Protein AF-X0YU98-F1 (afdb_monomer_lite)

Radius of gyration: 18.01 Å; chains: 1; bounding box: 48×46×36 Å

Sequence (152 aa):
IYEYGDGLYGEADSGTTSTVTDAARTELDDELNGLLLGFTSGSNDGQWRVIEDFDAGTDTITLDVDHDALPATPAADDTYQILNKPIISTTDLNGHAQGTVSSNTMSFQMSAANGCTASPRTIIVLFKCTYSAGGVTDIKSVAWKVKVTGNP

Secondary structure (DSSP, 8-state):
------PEEEEESEEETTEEE-TT--PPTTTTTT-EEEESSSTTTT-EEEEEEEETTTTEEEE--SS---SSPPPTTEEEEEE------HHHHHHH-----BTTB-----PPPTT--S---EEEEEEEEEEEETTEEEEEEEEEEEE-PPP-

Organism: NCBI:txid412755

pLDDT: mean 70.68, std 24.69, range [32.41, 98.56]

Structure (mmCIF, N/CA/C/O backbone):
data_AF-X0YU98-F1
#
_entry.id   AF-X0YU98-F1
#
loop_
_atom_site.group_PDB
_atom_site.id
_atom_site.type_symbol
_atom_site.label_atom_id
_atom_site.label_alt_id
_atom_site.label_comp_id
_atom_site.label_asym_id
_atom_site.label_entity_id
_atom_site.label_seq_id
_atom_site.pdbx_PDB_ins_code
_atom_site.Cartn_x
_atom_site.Cartn_y
_atom_site.Cartn_z
_atom_site.occupancy
_atom_site.B_iso_or_equiv
_atom_site.auth_seq_id
_atom_site.auth_comp_id
_atom_site.auth_asym_id
_atom_site.auth_atom_id
_atom_site.pdbx_PDB_model_num
ATOM 1 N N . ILE A 1 1 ? 18.836 -15.357 8.970 1.00 36.84 1 ILE A N 1
ATOM 2 C CA . ILE A 1 1 ? 17.829 -15.614 7.918 1.00 36.84 1 ILE A CA 1
ATOM 3 C C . ILE A 1 1 ? 16.545 -15.033 8.471 1.00 36.84 1 ILE A C 1
ATOM 5 O O . ILE A 1 1 ? 16.009 -15.608 9.405 1.00 36.84 1 ILE A O 1
ATOM 9 N N . TYR A 1 2 ? 16.161 -13.833 8.039 1.00 32.41 2 TYR A N 1
ATOM 10 C CA . TYR A 1 2 ? 14.833 -13.327 8.365 1.00 32.41 2 TYR A CA 1
ATOM 11 C C . TYR A 1 2 ? 13.879 -14.090 7.455 1.00 32.41 2 TYR A C 1
ATOM 13 O O . TYR A 1 2 ? 13.899 -13.898 6.239 1.00 32.41 2 TYR A O 1
ATOM 21 N N . GLU A 1 3 ? 13.154 -15.048 8.025 1.00 39.16 3 GLU A N 1
ATOM 22 C CA . GLU A 1 3 ? 11.980 -15.597 7.361 1.00 39.16 3 GLU A CA 1
ATOM 23 C C . GLU A 1 3 ? 11.048 -14.407 7.121 1.00 39.16 3 GLU A C 1
ATOM 25 O O . GLU A 1 3 ? 10.716 -13.674 8.053 1.00 39.16 3 GLU A O 1
ATOM 30 N N . TYR A 1 4 ? 10.741 -14.129 5.854 1.00 47.66 4 TYR A N 1
ATOM 31 C CA . TYR A 1 4 ? 9.718 -13.162 5.470 1.00 47.66 4 TYR A CA 1
ATOM 32 C C . TYR A 1 4 ? 8.391 -13.754 5.954 1.00 47.66 4 TYR A C 1
ATOM 34 O O . TYR A 1 4 ? 7.758 -14.520 5.233 1.00 47.66 4 TYR A O 1
ATOM 42 N N . GLY A 1 5 ? 8.067 -13.511 7.224 1.00 46.41 5 GLY A N 1
ATOM 43 C CA . GLY A 1 5 ? 6.828 -13.954 7.841 1.00 46.41 5 GLY A CA 1
ATOM 44 C C . GLY A 1 5 ? 5.661 -13.335 7.090 1.00 46.41 5 GLY A C 1
ATOM 45 O O . GLY A 1 5 ? 5.595 -12.116 6.956 1.00 46.41 5 GLY A O 1
ATOM 46 N N . ASP A 1 6 ? 4.836 -14.207 6.527 1.00 61.53 6 ASP A N 1
ATOM 47 C CA . ASP A 1 6 ? 3.391 -14.107 6.366 1.00 61.53 6 ASP A CA 1
ATOM 48 C C . ASP A 1 6 ? 2.885 -12.652 6.367 1.00 61.53 6 ASP A C 1
ATOM 50 O O . ASP A 1 6 ? 2.466 -12.127 7.397 1.00 61.53 6 ASP A O 1
ATOM 54 N N . GLY A 1 7 ? 2.980 -11.958 5.228 1.00 72.25 7 GLY A N 1
ATOM 55 C CA . GLY A 1 7 ? 2.450 -10.594 5.135 1.00 72.25 7 GLY A CA 1
ATOM 56 C C . GLY A 1 7 ? 0.957 -10.546 5.463 1.00 72.25 7 GLY A C 1
ATOM 57 O O . GLY A 1 7 ? 0.233 -11.502 5.183 1.00 72.25 7 GLY A O 1
ATOM 58 N N . LEU A 1 8 ? 0.498 -9.433 6.036 1.00 91.25 8 LEU A N 1
ATOM 59 C CA . LEU A 1 8 ? -0.923 -9.208 6.301 1.00 91.25 8 LEU A CA 1
ATOM 60 C C . LEU A 1 8 ? -1.624 -8.952 4.966 1.00 91.25 8 LEU A C 1
ATOM 62 O O . LEU A 1 8 ? -1.170 -8.112 4.198 1.00 91.25 8 LEU A O 1
ATOM 66 N N . TYR A 1 9 ? -2.709 -9.659 4.673 1.00 94.75 9 TYR A N 1
ATOM 67 C CA . TYR A 1 9 ? -3.479 -9.447 3.444 1.00 94.75 9 TYR A CA 1
ATOM 68 C C . TYR A 1 9 ? -4.735 -8.623 3.729 1.00 94.75 9 TYR A C 1
ATOM 70 O O . TYR A 1 9 ? -5.253 -8.648 4.851 1.00 94.75 9 TYR A O 1
ATOM 78 N N . GLY A 1 10 ? -5.202 -7.889 2.723 1.00 96.75 10 GLY A N 1
ATOM 79 C CA . GLY A 1 10 ? -6.422 -7.086 2.776 1.00 96.75 10 GLY A CA 1
ATOM 80 C C . GLY A 1 10 ? -7.070 -6.925 1.405 1.00 96.75 10 GLY A C 1
ATOM 81 O O . GLY A 1 10 ? -6.465 -7.252 0.377 1.00 96.75 10 GLY A O 1
ATOM 82 N N . GLU A 1 11 ? -8.303 -6.432 1.420 1.00 98.12 11 GLU A N 1
ATOM 83 C CA . GLU A 1 11 ? -9.102 -6.108 0.238 1.00 98.12 11 GLU A CA 1
ATOM 84 C C . GLU A 1 11 ? -9.550 -4.654 0.377 1.00 98.12 11 GLU A C 1
ATOM 86 O O . GLU A 1 11 ? -10.147 -4.272 1.376 1.00 98.12 11 GLU A O 1
ATOM 91 N N . ALA A 1 12 ? -9.209 -3.815 -0.597 1.00 98.19 12 ALA A N 1
ATOM 92 C CA . ALA A 1 12 ? -9.618 -2.422 -0.571 1.00 98.19 12 ALA A CA 1
ATOM 93 C C . ALA A 1 12 ? -11.128 -2.318 -0.818 1.00 98.19 12 ALA A C 1
ATOM 95 O O . ALA A 1 12 ? -11.645 -2.901 -1.768 1.00 98.19 12 ALA A O 1
ATOM 96 N N . ASP A 1 13 ? -11.816 -1.504 -0.024 1.00 98.56 13 ASP A N 1
ATOM 97 C CA . ASP A 1 13 ? -13.204 -1.110 -0.273 1.00 98.56 13 ASP A CA 1
ATOM 98 C C . ASP A 1 13 ? -13.271 0.101 -1.210 1.00 98.56 13 ASP A C 1
ATOM 100 O O . ASP A 1 13 ? -14.204 0.263 -2.001 1.00 98.56 13 ASP A O 1
ATOM 104 N N . SER A 1 14 ? -12.284 0.994 -1.098 1.00 98.25 14 SER A N 1
ATOM 105 C CA . SER A 1 14 ? -12.127 2.179 -1.942 1.00 98.25 14 SER A CA 1
ATOM 106 C C . SER A 1 14 ? -10.762 2.836 -1.717 1.00 98.25 14 SER A C 1
ATOM 108 O O . SER A 1 14 ? -9.911 2.332 -0.982 1.00 98.25 14 SER A O 1
ATOM 110 N N . GLY A 1 15 ? -10.537 3.988 -2.342 1.00 97.38 15 GLY A N 1
ATOM 111 C CA . GLY A 1 15 ? -9.380 4.810 -2.037 1.00 97.38 15 GLY A CA 1
ATOM 112 C C . GLY A 1 15 ? -9.226 5.995 -2.971 1.00 97.38 15 GLY A C 1
ATOM 113 O O . GLY A 1 15 ? -10.082 6.318 -3.798 1.00 97.38 15 GLY A O 1
ATOM 114 N N . THR A 1 16 ? -8.073 6.632 -2.851 1.00 98.25 16 THR A N 1
ATOM 115 C CA . THR A 1 16 ? -7.591 7.657 -3.775 1.00 98.25 16 THR A CA 1
ATOM 116 C C . THR A 1 16 ? -6.217 7.245 -4.289 1.00 98.25 16 THR A C 1
ATOM 118 O O . THR A 1 16 ? -5.687 6.200 -3.929 1.00 98.25 16 THR A O 1
ATOM 121 N N . THR A 1 17 ? -5.576 8.067 -5.115 1.00 97.75 17 THR A N 1
ATOM 122 C CA . THR A 1 17 ? -4.191 7.789 -5.521 1.00 97.75 17 THR A CA 1
ATOM 123 C C . THR A 1 17 ? -3.186 7.875 -4.360 1.00 97.75 17 THR A C 1
ATOM 125 O O . THR A 1 17 ? -2.019 7.545 -4.551 1.00 97.75 17 THR A O 1
ATOM 128 N N . SER A 1 18 ? -3.605 8.329 -3.176 1.00 97.94 18 SER A N 1
ATOM 129 C CA . SER A 1 18 ? -2.777 8.454 -1.970 1.00 97.94 18 SER A CA 1
ATOM 130 C C . SER A 1 18 ? -3.348 7.718 -0.756 1.00 97.94 18 SER A C 1
ATOM 132 O O . SER A 1 18 ? -2.761 7.796 0.317 1.00 97.94 18 SER A O 1
ATOM 134 N N . THR A 1 19 ? -4.483 7.027 -0.888 1.00 98.25 19 THR A N 1
ATOM 135 C CA . THR A 1 19 ? -5.135 6.346 0.239 1.00 98.25 19 THR A CA 1
ATOM 136 C C . THR A 1 19 ? -5.749 5.017 -0.174 1.00 98.25 19 THR A C 1
ATOM 138 O O . THR A 1 19 ? -6.180 4.858 -1.317 1.00 98.25 19 THR A O 1
ATOM 141 N N . VAL A 1 20 ? -5.840 4.095 0.779 1.00 98.56 20 VAL A N 1
ATOM 142 C CA . VAL A 1 20 ? -6.609 2.848 0.686 1.00 98.56 20 VAL A CA 1
ATOM 143 C C . VAL A 1 20 ? -7.545 2.803 1.886 1.00 98.56 20 VAL A C 1
ATOM 145 O O . VAL A 1 20 ? -7.091 3.014 3.003 1.00 98.56 20 VAL A O 1
ATOM 148 N N . THR A 1 21 ? -8.827 2.542 1.669 1.00 98.50 21 THR A N 1
ATOM 149 C CA . THR A 1 21 ? -9.790 2.303 2.751 1.00 98.50 21 THR A CA 1
ATOM 150 C C . THR A 1 21 ? -10.168 0.825 2.735 1.00 98.50 21 THR A C 1
ATOM 152 O O . THR A 1 21 ? -10.553 0.324 1.679 1.00 98.50 21 THR A O 1
ATOM 155 N N . ASP A 1 22 ? -10.038 0.143 3.872 1.00 98.19 22 ASP A N 1
ATOM 156 C CA . ASP A 1 22 ? -10.381 -1.279 4.069 1.00 98.19 22 ASP A CA 1
ATOM 157 C C . ASP A 1 22 ? -11.059 -1.423 5.439 1.00 98.19 22 ASP A C 1
ATOM 159 O O . ASP A 1 22 ? -10.386 -1.514 6.463 1.00 98.19 22 ASP A O 1
ATOM 163 N N . ALA A 1 23 ? -12.393 -1.448 5.457 1.00 97.56 23 ALA A N 1
ATOM 164 C CA . ALA A 1 23 ? -13.211 -1.514 6.669 1.00 97.56 23 ALA A CA 1
ATOM 165 C C . ALA A 1 23 ? -13.149 -2.874 7.390 1.00 97.56 23 ALA A C 1
ATOM 167 O O . ALA A 1 23 ? -13.761 -3.045 8.448 1.00 97.56 23 ALA A O 1
ATOM 168 N N . ALA A 1 24 ? -12.465 -3.873 6.820 1.00 96.88 24 ALA A N 1
ATOM 169 C CA . ALA A 1 24 ? -12.202 -5.140 7.491 1.00 96.88 24 ALA A CA 1
ATOM 170 C C . ALA A 1 24 ? -10.928 -5.093 8.352 1.00 96.88 24 ALA A C 1
ATOM 172 O O . ALA A 1 24 ? -10.714 -6.003 9.162 1.00 96.88 24 ALA A O 1
ATOM 173 N N . ARG A 1 25 ? -10.091 -4.057 8.201 1.00 94.69 25 ARG A N 1
ATOM 174 C CA . ARG A 1 25 ? -8.938 -3.802 9.076 1.00 94.69 25 ARG A CA 1
ATOM 175 C C . ARG A 1 25 ? -9.410 -3.422 10.477 1.00 94.69 25 ARG A C 1
ATOM 177 O O . ARG A 1 25 ? -10.444 -2.794 10.661 1.00 94.69 25 ARG A O 1
ATOM 184 N N . THR A 1 26 ? -8.659 -3.851 11.487 1.00 95.50 26 THR A N 1
ATOM 185 C CA . THR A 1 26 ? -9.002 -3.638 12.909 1.00 95.50 26 THR A CA 1
ATOM 186 C C . THR A 1 26 ? -7.782 -3.312 13.768 1.00 95.50 26 THR A C 1
ATOM 188 O O . THR A 1 26 ? -7.830 -3.428 14.994 1.00 95.50 26 THR A O 1
ATOM 191 N N . GLU A 1 27 ? -6.657 -3.014 13.126 1.00 95.44 27 GLU A N 1
ATOM 192 C CA . GLU A 1 27 ? -5.421 -2.579 13.758 1.00 95.44 27 GLU A CA 1
ATOM 193 C C . GLU A 1 27 ? -5.634 -1.261 14.530 1.00 95.44 27 GLU A C 1
ATOM 195 O O . GLU A 1 27 ? -6.631 -0.559 14.354 1.00 95.44 27 GLU A O 1
ATOM 200 N N . LEU A 1 28 ? -4.726 -0.941 15.450 1.00 96.56 28 LEU A N 1
ATOM 201 C CA . LEU A 1 28 ? -4.770 0.333 16.164 1.00 96.56 28 LEU A CA 1
ATOM 202 C C . LEU A 1 28 ? -4.251 1.475 15.282 1.00 96.56 28 LEU A C 1
ATOM 204 O O . LEU A 1 28 ? -3.473 1.262 14.353 1.00 96.56 28 LEU A O 1
ATOM 208 N N . ASP A 1 29 ? -4.648 2.695 15.640 1.00 95.38 29 ASP A N 1
ATOM 209 C CA . ASP A 1 29 ? -4.108 3.936 15.076 1.00 95.38 29 ASP A CA 1
ATOM 210 C C . ASP A 1 29 ? -2.568 3.909 15.086 1.00 95.38 29 ASP A C 1
ATOM 212 O O . ASP A 1 29 ? -1.962 3.455 16.066 1.00 95.38 29 ASP A O 1
ATOM 216 N N . ASP A 1 30 ? -1.946 4.351 13.992 1.00 93.00 30 ASP A N 1
ATOM 217 C CA . ASP A 1 30 ? -0.494 4.340 13.750 1.00 93.00 30 ASP A CA 1
ATOM 218 C C . ASP A 1 30 ? 0.202 2.954 13.688 1.00 93.00 30 ASP A C 1
ATOM 220 O O . ASP A 1 30 ? 1.419 2.878 13.469 1.00 93.00 30 ASP A O 1
ATOM 224 N N . GLU A 1 31 ? -0.502 1.828 13.870 1.00 93.06 31 GLU A N 1
ATOM 225 C CA . GLU A 1 31 ? 0.136 0.501 13.990 1.00 93.06 31 GLU A CA 1
ATOM 226 C C . GLU A 1 31 ? 0.824 0.044 12.690 1.00 93.06 31 GLU A C 1
ATOM 228 O O . GLU A 1 31 ? 1.822 -0.684 12.719 1.00 93.06 31 GLU A O 1
ATOM 233 N N . LEU A 1 32 ? 0.330 0.507 11.541 1.00 94.56 32 LEU A N 1
ATOM 234 C CA . LEU A 1 32 ? 0.850 0.153 10.219 1.00 94.56 32 LEU A CA 1
ATOM 235 C C . LEU A 1 32 ? 1.926 1.126 9.706 1.00 94.56 32 LEU A C 1
ATOM 237 O O . LEU A 1 32 ? 2.458 0.937 8.605 1.00 94.56 32 LEU A O 1
ATOM 241 N N . ASN A 1 33 ? 2.284 2.147 10.486 1.00 93.62 33 ASN A N 1
ATOM 242 C CA . ASN A 1 33 ? 3.150 3.224 10.020 1.00 93.62 33 ASN A CA 1
ATOM 243 C C . ASN A 1 33 ? 4.558 2.716 9.696 1.00 93.62 33 ASN A C 1
ATOM 245 O O . ASN A 1 33 ? 5.227 2.024 10.468 1.00 93.62 33 ASN A O 1
ATOM 249 N N . GLY A 1 34 ? 5.044 3.093 8.516 1.00 88.69 34 GLY A N 1
ATOM 250 C CA . GLY A 1 34 ? 6.354 2.714 8.006 1.00 88.69 34 GLY A CA 1
ATOM 251 C C . GLY A 1 34 ? 6.431 1.316 7.388 1.00 88.69 34 GLY A C 1
ATOM 252 O O . GLY A 1 34 ? 7.509 0.966 6.892 1.00 88.69 34 GLY A O 1
ATOM 253 N N . LEU A 1 35 ? 5.342 0.537 7.374 1.00 90.38 35 LEU A N 1
ATOM 254 C CA . LEU A 1 35 ? 5.254 -0.734 6.648 1.00 90.38 35 LEU A CA 1
ATOM 255 C C . LEU A 1 35 ? 5.094 -0.501 5.134 1.00 90.38 35 LEU A C 1
ATOM 257 O O . LEU A 1 35 ? 4.942 0.629 4.671 1.00 90.38 35 LEU A O 1
ATOM 261 N N . LEU A 1 36 ? 5.193 -1.568 4.338 1.00 91.31 36 LEU A N 1
ATOM 262 C CA . LEU A 1 36 ? 5.019 -1.521 2.883 1.00 91.31 36 LEU A CA 1
ATOM 263 C C . LEU A 1 36 ? 3.695 -2.156 2.481 1.00 91.31 36 LEU A C 1
ATOM 265 O O . LEU A 1 36 ? 3.514 -3.342 2.728 1.00 91.31 36 LEU A O 1
ATOM 269 N N . LEU A 1 37 ? 2.843 -1.412 1.783 1.00 94.69 37 LEU A N 1
ATOM 270 C CA . LEU A 1 37 ? 1.644 -1.931 1.132 1.00 94.69 37 LEU A CA 1
ATOM 271 C C . LEU A 1 37 ? 1.929 -2.182 -0.350 1.00 94.69 37 LEU A C 1
ATOM 273 O O . LEU A 1 37 ? 2.435 -1.299 -1.047 1.00 94.69 37 LEU A O 1
ATOM 277 N N . GLY A 1 38 ? 1.605 -3.379 -0.830 1.00 93.00 38 GLY A N 1
ATOM 278 C CA . GLY A 1 38 ? 1.719 -3.772 -2.228 1.00 93.00 38 GLY A CA 1
ATOM 279 C C . GLY A 1 38 ? 0.422 -4.349 -2.758 1.00 93.00 38 GLY A C 1
ATOM 280 O O . GLY A 1 38 ? -0.081 -5.327 -2.212 1.00 93.00 38 GLY A O 1
ATOM 281 N N . PHE A 1 39 ? -0.094 -3.779 -3.842 1.00 96.12 39 PHE A N 1
ATOM 282 C CA . PHE A 1 39 ? -1.259 -4.330 -4.531 1.00 96.12 39 PHE A CA 1
ATOM 283 C C . PHE A 1 39 ? -0.892 -5.625 -5.260 1.00 96.12 39 PHE A C 1
ATOM 285 O O . PHE A 1 39 ? 0.141 -5.698 -5.933 1.00 96.12 39 PHE A O 1
ATOM 292 N N . THR A 1 40 ? -1.755 -6.630 -5.126 1.00 95.12 40 THR A N 1
ATOM 293 C CA . THR A 1 40 ? -1.627 -7.964 -5.738 1.00 95.12 40 THR A CA 1
ATOM 294 C C . THR A 1 40 ? -2.687 -8.235 -6.807 1.00 95.12 40 THR A C 1
ATOM 296 O O . THR A 1 40 ? -2.712 -9.314 -7.402 1.00 95.12 40 THR A O 1
ATOM 299 N N . SER A 1 41 ? -3.583 -7.275 -7.044 1.00 96.62 41 SER A N 1
ATOM 300 C CA . SER A 1 41 ? -4.542 -7.275 -8.146 1.00 96.62 41 SER A CA 1
ATOM 301 C C . SER A 1 41 ? -4.920 -5.841 -8.541 1.00 96.62 41 SER A C 1
ATOM 303 O O . SER A 1 41 ? -4.359 -4.865 -8.038 1.00 96.62 41 SE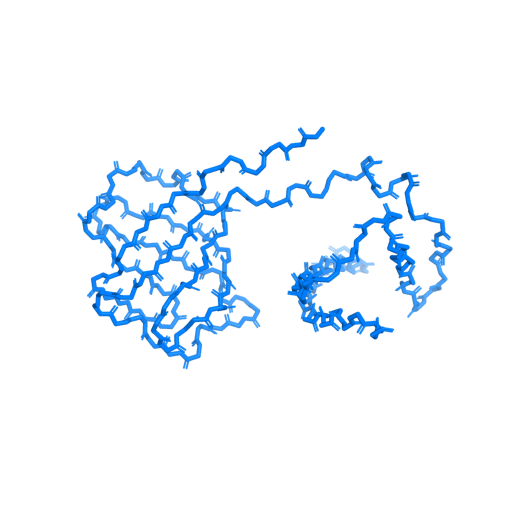R A O 1
ATOM 305 N N . GLY A 1 42 ? -5.862 -5.715 -9.479 1.00 96.75 42 GLY A N 1
ATOM 306 C CA . GLY A 1 42 ? -6.423 -4.426 -9.869 1.00 96.75 42 GLY A CA 1
ATOM 307 C C . GLY A 1 42 ? -5.545 -3.615 -10.818 1.00 96.75 42 GLY A C 1
ATOM 308 O O . GLY A 1 42 ? -4.566 -4.096 -11.390 1.00 96.75 42 GLY A O 1
ATOM 309 N N . SER A 1 43 ? -5.905 -2.341 -10.992 1.00 97.06 43 SER A N 1
ATOM 310 C CA . SER A 1 43 ? -5.153 -1.415 -11.862 1.00 97.06 43 SER A CA 1
ATOM 311 C C . SER A 1 43 ? -3.804 -1.000 -11.267 1.00 97.06 43 SER A C 1
ATOM 313 O O . SER A 1 43 ? -2.925 -0.532 -11.992 1.00 97.06 43 SER A O 1
ATOM 315 N N . ASN A 1 44 ? -3.639 -1.186 -9.958 1.00 95.62 44 ASN A N 1
ATOM 316 C CA . ASN A 1 44 ? -2.411 -0.902 -9.228 1.00 95.62 44 ASN A CA 1
ATOM 317 C C . ASN A 1 44 ? -1.547 -2.154 -8.996 1.00 95.62 44 ASN A C 1
ATOM 319 O O . ASN A 1 44 ? -0.577 -2.061 -8.250 1.00 95.62 44 ASN A O 1
ATOM 323 N N . ASP A 1 45 ? -1.840 -3.299 -9.624 1.00 92.81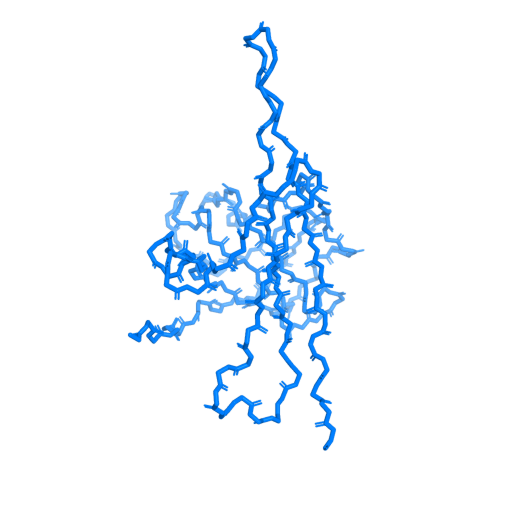 45 ASP A N 1
ATOM 324 C CA . ASP A 1 45 ? -1.087 -4.543 -9.414 1.00 92.81 45 ASP A CA 1
ATOM 325 C C . ASP A 1 45 ? 0.439 -4.347 -9.543 1.00 92.81 45 ASP A C 1
ATOM 327 O O . ASP A 1 45 ? 0.959 -3.728 -10.483 1.00 92.81 45 ASP A O 1
ATOM 331 N N . GLY A 1 46 ? 1.174 -4.845 -8.548 1.00 86.62 46 GLY A N 1
ATOM 332 C CA . GLY A 1 46 ? 2.625 -4.724 -8.445 1.00 86.62 46 GLY A CA 1
ATOM 333 C C . GLY A 1 46 ? 3.140 -3.331 -8.064 1.00 86.62 46 GLY A C 1
ATOM 334 O O . GLY A 1 46 ? 4.362 -3.119 -8.080 1.00 86.62 46 GLY A O 1
ATOM 335 N N . GLN A 1 47 ? 2.262 -2.380 -7.731 1.00 89.00 47 GLN A N 1
ATOM 336 C CA . GLN A 1 47 ? 2.643 -1.097 -7.139 1.00 89.00 47 GLN A CA 1
ATOM 337 C C . GLN A 1 47 ? 2.811 -1.235 -5.629 1.00 89.00 47 GLN A C 1
ATOM 339 O O . GLN A 1 47 ? 1.963 -1.804 -4.948 1.00 89.00 47 GLN A O 1
ATOM 344 N N . TRP A 1 48 ? 3.909 -0.676 -5.121 1.00 91.00 48 TRP A N 1
ATOM 345 C CA . TRP A 1 48 ? 4.263 -0.689 -3.704 1.00 91.00 48 TRP A CA 1
ATOM 346 C C . TRP A 1 48 ? 4.412 0.733 -3.185 1.00 91.00 48 TRP A C 1
ATOM 348 O O . TRP A 1 48 ? 5.019 1.565 -3.868 1.00 91.00 48 TRP A O 1
ATOM 358 N N . ARG A 1 49 ? 3.897 1.003 -1.987 1.00 92.19 49 ARG A N 1
ATOM 359 C CA . ARG A 1 49 ? 4.036 2.281 -1.280 1.00 92.19 49 ARG A CA 1
ATOM 360 C C . ARG A 1 49 ? 4.320 2.041 0.199 1.00 92.19 49 ARG A C 1
ATOM 362 O O . ARG A 1 49 ? 3.983 0.991 0.741 1.00 92.19 49 ARG A O 1
ATOM 369 N N . VAL A 1 50 ? 4.994 2.997 0.832 1.00 92.56 50 VAL A N 1
ATOM 370 C CA . VAL A 1 50 ? 5.141 3.009 2.292 1.00 92.56 50 VAL A CA 1
ATOM 371 C C . VAL A 1 50 ? 3.840 3.538 2.883 1.00 92.56 50 VAL A C 1
ATOM 373 O O . VAL A 1 50 ? 3.238 4.437 2.306 1.00 92.56 50 VAL A O 1
ATOM 376 N N . ILE A 1 51 ? 3.408 2.971 4.002 1.00 95.12 51 ILE A N 1
ATOM 377 C CA . ILE A 1 51 ? 2.282 3.488 4.777 1.00 95.12 51 ILE A CA 1
ATOM 378 C C . ILE A 1 51 ? 2.799 4.638 5.647 1.00 95.12 51 ILE A C 1
ATOM 380 O O . ILE A 1 51 ? 3.732 4.443 6.430 1.00 95.12 51 ILE A O 1
ATOM 384 N N . GLU A 1 52 ? 2.237 5.831 5.477 1.00 95.75 52 GLU A N 1
ATOM 385 C CA . GLU A 1 52 ? 2.524 6.990 6.333 1.00 95.75 52 GLU A CA 1
ATOM 386 C C . GLU A 1 52 ? 1.697 6.967 7.606 1.00 95.75 52 GLU A C 1
ATOM 388 O O . GLU A 1 52 ? 2.230 7.297 8.663 1.00 95.75 52 GLU A O 1
ATOM 393 N N . ASP A 1 53 ? 0.432 6.573 7.475 1.00 97.38 53 ASP A N 1
ATOM 394 C CA . ASP A 1 53 ? -0.554 6.629 8.544 1.00 97.38 53 ASP A CA 1
ATOM 395 C C . ASP A 1 53 ? -1.626 5.544 8.366 1.00 97.38 53 ASP A C 1
ATOM 397 O O . ASP A 1 53 ? -1.944 5.162 7.231 1.00 97.38 53 ASP A O 1
ATOM 401 N N . PHE A 1 54 ? -2.205 5.085 9.471 1.00 98.12 54 PHE A N 1
ATOM 402 C CA . PHE A 1 54 ? -3.445 4.318 9.489 1.00 98.12 54 PHE A CA 1
ATOM 403 C C . PHE A 1 54 ? -4.381 4.889 10.551 1.00 98.12 54 PHE A C 1
ATOM 405 O O . PHE A 1 54 ? -4.107 4.746 11.739 1.00 98.12 54 PHE A O 1
ATOM 412 N N . ASP A 1 55 ? -5.498 5.462 10.098 1.00 98.06 55 ASP A N 1
ATOM 413 C CA . ASP A 1 55 ? -6.561 5.992 10.953 1.00 98.06 55 ASP A CA 1
ATOM 414 C C . ASP A 1 55 ? -7.606 4.904 11.223 1.00 98.06 55 ASP A C 1
ATOM 416 O O . ASP A 1 55 ? -8.445 4.600 10.369 1.00 98.06 55 ASP A O 1
ATOM 420 N N . ALA A 1 56 ? -7.587 4.348 12.436 1.00 96.38 56 ALA A N 1
ATOM 421 C CA . ALA A 1 56 ? -8.512 3.292 12.865 1.00 96.38 56 ALA A CA 1
ATOM 422 C C . ALA A 1 56 ? -9.970 3.770 13.042 1.00 96.38 56 ALA A C 1
ATOM 424 O O . ALA A 1 56 ? -10.875 2.964 13.247 1.00 96.38 56 ALA A O 1
ATOM 425 N N . GLY A 1 57 ? -10.229 5.082 13.026 1.00 96.75 57 GLY A N 1
ATOM 426 C CA . GLY A 1 57 ? -11.583 5.636 13.063 1.00 96.75 57 GLY A CA 1
ATOM 427 C C . GLY A 1 57 ? -12.265 5.654 11.694 1.00 96.75 57 GLY A C 1
ATOM 428 O O . GLY A 1 57 ? -13.497 5.700 11.627 1.00 96.75 57 GLY A O 1
ATOM 429 N N . THR A 1 58 ? -11.477 5.645 10.618 1.00 97.06 58 THR A N 1
ATOM 430 C CA . THR A 1 58 ? -11.957 5.688 9.228 1.00 97.06 58 THR A CA 1
ATOM 431 C C . THR A 1 58 ? -11.457 4.526 8.375 1.00 97.06 58 THR A C 1
ATOM 433 O O . THR A 1 58 ? -11.707 4.513 7.168 1.00 97.06 58 THR A O 1
ATOM 436 N N . ASP A 1 59 ? -10.736 3.584 8.982 1.00 97.81 59 ASP A N 1
ATOM 437 C CA . ASP A 1 59 ? -10.103 2.429 8.346 1.00 97.81 59 ASP A CA 1
ATOM 438 C C . ASP A 1 59 ? -9.273 2.815 7.112 1.00 97.81 59 ASP A C 1
ATOM 440 O O . ASP A 1 59 ? -9.256 2.132 6.083 1.00 97.81 59 ASP A O 1
ATOM 444 N N . THR A 1 60 ? -8.617 3.977 7.193 1.00 98.38 60 THR A N 1
ATOM 445 C CA . THR A 1 60 ? -7.926 4.595 6.063 1.00 98.38 60 THR A CA 1
ATOM 446 C C . THR A 1 60 ? -6.420 4.521 6.243 1.00 98.38 60 THR A C 1
ATOM 448 O O . THR A 1 60 ? -5.844 5.097 7.160 1.00 98.38 60 THR A O 1
ATOM 451 N N . ILE A 1 61 ? -5.778 3.844 5.298 1.00 98.56 61 ILE A N 1
ATOM 452 C CA . ILE A 1 61 ? -4.333 3.776 5.128 1.00 98.56 61 ILE A CA 1
ATOM 453 C C . ILE A 1 61 ? -3.909 4.939 4.226 1.00 98.56 61 ILE A C 1
ATOM 455 O O . ILE A 1 61 ? -4.300 5.002 3.055 1.00 98.56 61 ILE A O 1
ATOM 459 N N . THR A 1 62 ? -3.071 5.835 4.739 1.00 98.25 62 THR A N 1
ATOM 460 C CA . THR A 1 62 ? -2.431 6.901 3.958 1.00 98.25 62 THR A CA 1
ATOM 461 C C . THR A 1 62 ? -1.081 6.423 3.440 1.00 98.25 62 THR A C 1
ATOM 463 O O . THR A 1 62 ? -0.280 5.840 4.172 1.00 98.25 62 THR A O 1
ATOM 466 N N . LEU A 1 63 ? -0.826 6.649 2.153 1.00 96.44 63 LEU A N 1
ATOM 467 C CA . LEU A 1 63 ? 0.385 6.207 1.470 1.00 96.44 63 LEU A CA 1
ATOM 468 C C . LEU A 1 63 ? 1.374 7.363 1.301 1.00 96.44 63 LEU A C 1
ATOM 470 O O . LEU A 1 63 ? 0.977 8.463 0.928 1.00 96.44 63 LEU A O 1
ATOM 474 N N . ASP A 1 64 ? 2.664 7.066 1.457 1.00 91.81 64 ASP A N 1
ATOM 475 C CA . ASP A 1 64 ? 3.764 7.970 1.104 1.00 91.81 64 ASP A CA 1
ATOM 476 C C . ASP A 1 64 ? 3.722 8.247 -0.400 1.00 91.81 64 ASP A C 1
ATOM 478 O O . ASP A 1 64 ? 3.990 7.366 -1.232 1.00 91.81 64 ASP A O 1
ATOM 482 N N . VAL A 1 65 ? 3.365 9.486 -0.734 1.00 84.44 65 VAL A N 1
ATOM 483 C CA . VAL A 1 65 ? 3.284 9.998 -2.105 1.00 84.44 65 VAL A CA 1
ATOM 484 C C . VAL A 1 65 ? 4.356 11.036 -2.415 1.00 84.44 65 VAL A C 1
ATOM 486 O O . VAL A 1 65 ? 4.334 11.606 -3.507 1.00 84.44 65 VAL A O 1
ATOM 489 N N . ASP A 1 66 ? 5.336 11.243 -1.528 1.00 77.31 66 ASP A N 1
ATOM 490 C CA . ASP A 1 66 ? 6.429 12.200 -1.759 1.00 77.31 66 ASP A CA 1
ATOM 491 C C . ASP A 1 66 ? 7.223 11.858 -3.032 1.00 77.31 66 ASP A C 1
ATOM 493 O O . ASP A 1 66 ? 7.842 12.726 -3.654 1.00 77.31 66 ASP A O 1
ATOM 497 N N . HIS A 1 67 ? 7.200 10.584 -3.437 1.00 60.78 67 HIS A N 1
ATOM 498 C CA . HIS A 1 67 ? 7.963 10.074 -4.574 1.00 60.78 67 HIS A CA 1
ATOM 499 C C . HIS A 1 67 ? 7.116 9.715 -5.791 1.00 60.78 67 HIS A C 1
ATOM 501 O O . HIS A 1 67 ? 7.602 9.874 -6.911 1.00 60.78 67 HIS A O 1
ATOM 507 N N . ASP A 1 68 ? 5.897 9.210 -5.589 1.00 81.31 68 ASP A N 1
ATOM 508 C CA . ASP A 1 68 ? 4.951 8.889 -6.660 1.00 81.31 68 ASP A CA 1
ATOM 509 C C . ASP A 1 68 ? 3.581 8.530 -6.066 1.00 81.31 68 ASP A C 1
ATOM 511 O O . ASP A 1 68 ? 3.490 7.662 -5.195 1.00 81.31 68 ASP A O 1
ATOM 515 N N . ALA A 1 69 ? 2.499 9.124 -6.567 1.00 90.88 69 ALA A N 1
ATOM 516 C CA . ALA A 1 69 ? 1.146 8.678 -6.229 1.00 90.88 69 ALA A CA 1
ATOM 517 C C . ALA A 1 69 ? 0.837 7.333 -6.915 1.00 90.88 69 ALA A C 1
ATOM 519 O O . ALA A 1 69 ? 1.563 6.903 -7.814 1.00 90.88 69 ALA A O 1
ATOM 520 N N . LEU A 1 70 ? -0.215 6.624 -6.506 1.00 93.25 70 LEU A N 1
ATOM 521 C CA . LEU A 1 70 ? -0.666 5.446 -7.249 1.00 93.25 70 LEU A CA 1
ATOM 522 C C . LEU A 1 70 ? -1.118 5.847 -8.669 1.00 93.25 70 LEU A C 1
ATOM 524 O O . LEU A 1 70 ? -1.769 6.883 -8.830 1.00 93.25 70 LEU A O 1
ATOM 528 N N . PRO A 1 71 ? -0.830 5.033 -9.702 1.00 94.19 71 PRO A N 1
ATOM 529 C CA . PRO A 1 71 ? -1.251 5.316 -11.077 1.00 94.19 71 PRO A CA 1
ATOM 530 C C . PRO A 1 71 ? -2.772 5.356 -11.279 1.00 94.19 71 PRO A C 1
ATOM 532 O O . PRO A 1 71 ? -3.251 6.007 -12.208 1.00 94.19 71 PRO A O 1
ATOM 535 N N . ALA A 1 72 ? -3.524 4.645 -10.438 1.00 96.69 72 ALA A N 1
ATOM 536 C CA . ALA A 1 72 ? -4.979 4.611 -10.434 1.00 96.69 72 ALA A CA 1
ATOM 537 C C . ALA A 1 72 ? -5.513 4.641 -8.994 1.00 96.69 72 ALA A C 1
ATOM 539 O O . ALA A 1 72 ? -4.804 4.320 -8.040 1.00 96.69 72 ALA A O 1
ATOM 540 N N . THR A 1 73 ? -6.779 5.012 -8.825 1.00 98.00 73 THR A N 1
ATOM 541 C CA . THR A 1 73 ? -7.469 4.869 -7.537 1.00 98.00 73 THR A CA 1
ATOM 542 C C . THR A 1 73 ? -7.734 3.386 -7.255 1.00 98.00 73 THR A C 1
ATOM 544 O O . THR A 1 73 ? -8.216 2.711 -8.170 1.00 98.00 73 THR A O 1
ATOM 547 N N . PRO A 1 74 ? -7.467 2.879 -6.037 1.00 98.06 74 PRO A N 1
ATOM 548 C CA . PRO A 1 74 ? -7.897 1.546 -5.620 1.00 98.06 74 PRO A CA 1
ATOM 549 C C . PRO A 1 74 ? -9.405 1.374 -5.822 1.00 98.06 74 PRO A C 1
ATOM 551 O O . PRO A 1 74 ? -10.188 2.257 -5.458 1.00 98.06 74 PRO A O 1
ATOM 554 N N . ALA A 1 75 ? -9.802 0.270 -6.446 1.00 97.88 75 ALA A N 1
ATOM 555 C CA . ALA A 1 75 ? -11.198 -0.113 -6.588 1.00 97.88 75 ALA A CA 1
ATOM 556 C C . ALA A 1 75 ? -11.614 -1.048 -5.445 1.00 97.88 75 ALA A C 1
ATOM 558 O O . ALA A 1 75 ? -10.765 -1.655 -4.796 1.00 97.88 75 ALA A O 1
ATOM 559 N N . ALA A 1 76 ? -12.926 -1.176 -5.235 1.00 97.94 76 ALA A N 1
ATOM 560 C CA . ALA A 1 76 ? -13.462 -2.232 -4.385 1.00 97.94 76 ALA A CA 1
ATOM 561 C C . ALA A 1 76 ? -12.965 -3.608 -4.871 1.00 97.94 76 ALA A C 1
ATOM 563 O O . ALA A 1 76 ? -12.893 -3.834 -6.083 1.00 97.94 76 ALA A O 1
ATOM 564 N N . ASP A 1 77 ? -12.649 -4.496 -3.931 1.00 97.62 77 ASP A N 1
ATOM 565 C CA . ASP A 1 77 ? -12.119 -5.851 -4.141 1.00 97.62 77 ASP A CA 1
ATOM 566 C C . ASP A 1 77 ?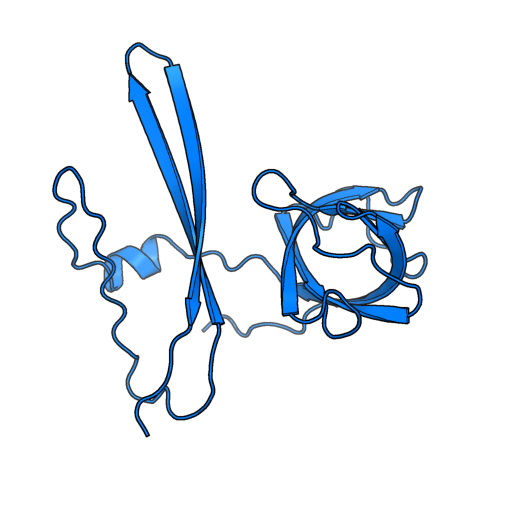 -10.670 -5.909 -4.688 1.00 97.62 77 ASP A C 1
ATOM 568 O O . ASP A 1 77 ? -10.162 -6.989 -5.015 1.00 97.62 77 ASP A O 1
ATOM 572 N N . ASP A 1 78 ? -9.959 -4.776 -4.787 1.00 98.31 78 ASP A N 1
ATOM 573 C CA . ASP A 1 78 ? -8.525 -4.797 -5.090 1.00 98.31 78 ASP A CA 1
ATOM 574 C C . ASP A 1 78 ? -7.759 -5.393 -3.897 1.00 98.31 78 ASP A C 1
ATOM 576 O O . ASP A 1 78 ? -7.751 -4.856 -2.791 1.00 98.31 78 ASP A O 1
ATOM 580 N N . THR A 1 79 ? -7.072 -6.508 -4.126 1.00 98.00 79 THR A N 1
ATOM 581 C CA . THR A 1 79 ? -6.306 -7.220 -3.099 1.00 98.00 79 THR A CA 1
ATOM 582 C C . THR A 1 79 ? -4.931 -6.595 -2.903 1.00 98.00 79 THR A C 1
ATOM 584 O O . THR A 1 79 ? -4.280 -6.149 -3.860 1.00 98.00 79 THR A O 1
ATOM 587 N N . TYR A 1 80 ? -4.448 -6.610 -1.665 1.00 97.25 80 TYR A N 1
ATOM 588 C CA . TYR A 1 80 ? -3.109 -6.148 -1.328 1.00 97.25 80 TYR A CA 1
ATOM 589 C C . TYR A 1 80 ? -2.475 -6.963 -0.199 1.00 97.25 80 TYR A C 1
ATOM 591 O O . TYR A 1 80 ? -3.120 -7.740 0.509 1.00 97.25 80 TYR A O 1
ATOM 599 N N . GLN A 1 81 ? -1.173 -6.754 -0.025 1.00 95.50 81 GLN A N 1
ATOM 600 C CA . GLN A 1 81 ? -0.379 -7.298 1.064 1.00 95.50 81 GLN A CA 1
ATOM 601 C C . GLN A 1 81 ? 0.416 -6.190 1.757 1.00 95.50 81 GLN A C 1
ATOM 603 O O . GLN A 1 81 ? 1.015 -5.340 1.100 1.00 95.50 81 GLN A O 1
ATOM 608 N N . ILE A 1 82 ? 0.478 -6.242 3.085 1.00 94.19 82 ILE A N 1
ATOM 609 C CA . ILE A 1 82 ? 1.345 -5.423 3.921 1.00 94.19 82 ILE A CA 1
ATOM 610 C C . ILE A 1 82 ? 2.521 -6.270 4.396 1.00 94.19 82 ILE A C 1
ATOM 612 O O . ILE A 1 82 ? 2.363 -7.360 4.951 1.00 94.19 82 ILE A O 1
ATOM 616 N N . LEU A 1 83 ? 3.722 -5.752 4.171 1.00 88.62 83 LEU A N 1
ATOM 617 C CA . LEU A 1 83 ? 4.978 -6.363 4.567 1.00 88.62 83 LEU A CA 1
ATOM 618 C C . LEU A 1 83 ? 5.711 -5.460 5.548 1.00 88.62 83 LEU A C 1
ATOM 620 O O . LEU A 1 83 ? 5.735 -4.234 5.400 1.00 88.62 83 LEU A O 1
ATOM 624 N N . ASN A 1 84 ? 6.406 -6.086 6.499 1.00 84.88 84 ASN A N 1
ATOM 625 C CA . ASN A 1 84 ? 7.423 -5.388 7.266 1.00 84.88 84 ASN A CA 1
ATOM 626 C C . ASN A 1 84 ? 8.411 -4.738 6.306 1.00 84.88 84 ASN A C 1
ATOM 628 O O . ASN A 1 84 ? 8.924 -5.385 5.386 1.00 84.88 84 ASN A O 1
ATOM 632 N N . LYS A 1 85 ? 8.690 -3.452 6.531 1.00 67.75 85 LYS A N 1
ATOM 633 C CA . LYS A 1 85 ? 9.713 -2.752 5.766 1.00 67.75 85 LYS A CA 1
ATOM 634 C C . LYS A 1 85 ? 10.998 -3.575 5.824 1.00 67.75 85 LYS A C 1
ATOM 636 O O . LYS A 1 85 ? 11.447 -3.888 6.929 1.00 67.75 85 LYS A O 1
ATOM 641 N N . PRO A 1 86 ? 11.619 -3.917 4.680 1.00 56.53 86 PRO A N 1
ATOM 642 C CA . PRO A 1 86 ? 12.914 -4.560 4.703 1.00 56.53 86 PRO A CA 1
ATOM 643 C C . PRO A 1 86 ? 13.878 -3.598 5.388 1.00 56.53 86 PRO A C 1
ATOM 645 O O . PRO A 1 86 ? 14.278 -2.575 4.826 1.00 56.53 86 PRO A O 1
ATOM 648 N N . ILE A 1 87 ? 14.226 -3.908 6.636 1.00 50.69 87 ILE A N 1
ATOM 649 C CA . ILE A 1 87 ? 15.340 -3.264 7.308 1.00 50.69 87 ILE A CA 1
ATOM 650 C C . ILE A 1 87 ? 16.567 -3.773 6.566 1.00 50.69 87 ILE A C 1
ATOM 652 O O . ILE A 1 87 ? 17.047 -4.879 6.808 1.00 50.69 87 ILE A O 1
ATOM 656 N N . ILE A 1 88 ? 17.064 -2.974 5.625 1.00 53.97 88 ILE A N 1
ATOM 657 C CA . ILE A 1 88 ? 18.423 -3.158 5.136 1.00 53.97 88 ILE A CA 1
ATOM 658 C C . ILE A 1 88 ? 19.312 -2.780 6.316 1.00 53.97 88 ILE A C 1
ATOM 660 O O . ILE A 1 88 ? 19.544 -1.602 6.591 1.00 53.97 88 ILE A O 1
ATOM 664 N N . SER A 1 89 ? 19.741 -3.791 7.065 1.00 46.81 89 SER A N 1
ATOM 665 C CA . SER A 1 89 ? 20.697 -3.614 8.144 1.00 46.81 89 SER A CA 1
ATOM 666 C C . SER A 1 89 ? 21.973 -3.029 7.544 1.00 46.81 89 SER A C 1
ATOM 668 O O . SER A 1 89 ? 22.546 -3.582 6.604 1.00 46.81 89 SER A O 1
ATOM 670 N N . THR A 1 90 ? 22.449 -1.902 8.069 1.00 47.19 90 THR A N 1
ATOM 671 C CA . THR A 1 90 ? 23.740 -1.320 7.662 1.00 47.19 90 THR A CA 1
ATOM 672 C C . THR A 1 90 ? 24.900 -2.295 7.896 1.00 47.19 90 THR A C 1
ATOM 674 O O . THR A 1 90 ? 25.937 -2.203 7.241 1.00 47.19 90 THR A O 1
ATOM 677 N N . THR A 1 91 ? 24.704 -3.290 8.763 1.00 48.44 91 THR A N 1
ATOM 678 C CA . THR A 1 91 ? 25.619 -4.412 8.981 1.00 48.44 91 THR A CA 1
ATOM 679 C C . THR A 1 91 ? 25.694 -5.356 7.773 1.00 48.44 91 THR A C 1
ATOM 681 O O . THR A 1 91 ? 26.783 -5.831 7.457 1.00 48.44 91 THR A O 1
ATOM 684 N N . ASP A 1 92 ? 24.592 -5.562 7.039 1.00 50.47 92 ASP A N 1
ATOM 685 C CA . ASP A 1 92 ? 24.577 -6.358 5.798 1.00 50.47 92 ASP A CA 1
ATOM 686 C C . ASP A 1 92 ? 25.240 -5.605 4.633 1.00 50.47 92 ASP A C 1
ATOM 688 O O . ASP A 1 92 ? 25.859 -6.214 3.757 1.00 50.47 92 ASP A O 1
ATOM 692 N N . LEU A 1 93 ? 25.196 -4.267 4.660 1.00 49.94 93 LEU A N 1
ATOM 693 C CA . LEU A 1 93 ? 25.925 -3.424 3.710 1.00 49.94 93 LEU A CA 1
ATOM 694 C C . LEU A 1 93 ? 27.431 -3.416 3.992 1.00 49.94 93 LEU A C 1
ATOM 696 O O . LEU A 1 93 ? 28.210 -3.490 3.050 1.00 49.94 93 LEU A O 1
ATOM 700 N N . ASN A 1 94 ? 27.873 -3.423 5.252 1.00 44.09 94 ASN A N 1
ATOM 701 C CA . ASN A 1 94 ? 29.307 -3.463 5.578 1.00 44.09 94 ASN A CA 1
ATOM 702 C C . ASN A 1 94 ? 29.989 -4.798 5.212 1.00 44.09 94 ASN A C 1
ATOM 704 O O . ASN A 1 94 ? 31.213 -4.846 5.103 1.00 44.09 94 ASN A O 1
ATOM 708 N N . GLY A 1 95 ? 29.217 -5.869 4.990 1.00 44.34 95 GLY A N 1
ATOM 709 C CA . GLY A 1 95 ? 29.727 -7.157 4.508 1.00 44.34 95 GLY A CA 1
ATOM 710 C C . GLY A 1 95 ? 29.778 -7.307 2.981 1.00 44.34 95 GLY A C 1
ATOM 711 O O . GLY A 1 95 ? 30.491 -8.183 2.498 1.00 44.34 95 GLY A O 1
ATOM 712 N N . HIS A 1 96 ? 29.046 -6.480 2.221 1.00 45.00 96 HIS A N 1
ATOM 713 C CA . HIS A 1 96 ? 28.925 -6.591 0.753 1.00 45.00 96 HIS A CA 1
ATOM 714 C C . HIS A 1 96 ? 29.238 -5.297 -0.025 1.00 45.00 96 HIS A C 1
ATOM 716 O O . HIS A 1 96 ? 29.433 -5.348 -1.238 1.00 45.00 96 HIS A O 1
ATOM 722 N N . ALA A 1 97 ? 29.346 -4.139 0.627 1.00 45.62 97 ALA A N 1
ATOM 723 C CA . ALA A 1 97 ? 29.728 -2.877 0.000 1.00 45.62 97 ALA A CA 1
ATOM 724 C C . ALA A 1 97 ? 31.255 -2.693 0.018 1.00 45.62 97 ALA A C 1
ATOM 726 O O . ALA A 1 97 ? 31.788 -1.864 0.749 1.00 45.62 97 ALA A O 1
ATOM 727 N N . GLN A 1 98 ? 31.982 -3.427 -0.829 1.00 48.16 98 GLN A N 1
ATOM 728 C CA . GLN A 1 98 ? 33.349 -3.032 -1.208 1.00 48.16 98 GLN A CA 1
ATOM 729 C C . GLN A 1 98 ? 33.320 -2.036 -2.378 1.00 48.16 98 GLN A C 1
ATOM 731 O O . GLN A 1 98 ? 33.915 -2.253 -3.429 1.00 48.16 98 GLN A O 1
ATOM 736 N N . GLY A 1 99 ? 32.580 -0.940 -2.209 1.00 46.78 99 GLY A N 1
ATOM 737 C CA . GLY A 1 99 ? 32.498 0.144 -3.183 1.00 46.78 99 GLY A CA 1
ATOM 738 C C . GLY A 1 99 ? 33.103 1.415 -2.608 1.00 46.78 99 GLY A C 1
ATOM 739 O O . GLY A 1 99 ? 32.537 2.018 -1.702 1.00 46.78 99 GLY A O 1
ATOM 740 N N . THR A 1 100 ? 34.252 1.842 -3.129 1.00 40.81 100 THR A N 1
ATOM 741 C CA . THR A 1 100 ? 34.797 3.177 -2.865 1.00 40.81 100 THR A CA 1
ATOM 742 C C . THR A 1 100 ? 33.786 4.227 -3.327 1.00 40.81 100 THR A C 1
ATOM 744 O O . THR A 1 100 ? 33.518 4.343 -4.522 1.00 40.81 100 THR A O 1
ATOM 747 N N . VAL A 1 101 ? 33.235 5.007 -2.396 1.00 45.94 101 VAL A N 1
ATOM 748 C CA . VAL A 1 101 ? 32.456 6.206 -2.727 1.00 45.94 101 VAL A CA 1
ATOM 749 C C . VAL A 1 101 ? 33.448 7.263 -3.208 1.00 45.94 101 VAL A C 1
ATOM 751 O O . VAL A 1 101 ? 34.166 7.855 -2.405 1.00 45.94 101 VAL A O 1
ATOM 754 N N . SER A 1 102 ? 33.543 7.462 -4.524 1.00 44.59 102 SER A N 1
ATOM 755 C CA . SER A 1 102 ? 34.215 8.631 -5.097 1.00 44.59 102 SER A CA 1
ATOM 756 C C . SER A 1 102 ? 33.163 9.665 -5.491 1.00 44.59 102 SER A C 1
ATOM 758 O O . SER A 1 102 ? 32.007 9.327 -5.739 1.00 44.59 102 SER A O 1
ATOM 760 N N . SER A 1 103 ? 33.563 10.933 -5.484 1.00 49.53 103 SER A N 1
ATOM 761 C CA . SER A 1 103 ? 32.767 12.118 -5.141 1.00 49.53 103 SER A CA 1
ATOM 762 C C . SER A 1 103 ? 31.450 12.359 -5.885 1.00 49.53 103 SER A C 1
ATOM 764 O O . SER A 1 103 ? 30.753 13.284 -5.505 1.00 49.53 103 SER A O 1
ATOM 766 N N . ASN A 1 104 ? 31.101 11.582 -6.912 1.00 43.94 104 ASN A N 1
ATOM 767 C CA . ASN A 1 104 ? 29.868 11.740 -7.689 1.00 43.94 104 ASN A CA 1
ATOM 768 C C . ASN A 1 104 ? 29.250 10.408 -8.171 1.00 43.94 104 ASN A C 1
ATOM 770 O O . ASN A 1 104 ? 28.303 10.436 -8.954 1.00 43.94 104 ASN A O 1
ATOM 774 N N . THR A 1 105 ? 29.751 9.250 -7.719 1.00 38.81 105 THR A N 1
ATOM 775 C CA . THR A 1 105 ? 29.242 7.939 -8.153 1.00 38.81 105 THR A CA 1
ATOM 776 C C . THR A 1 105 ? 29.141 6.986 -6.969 1.00 38.81 105 THR A C 1
ATOM 778 O O . THR A 1 105 ? 30.149 6.574 -6.395 1.00 38.81 105 THR A O 1
ATOM 781 N N . MET A 1 106 ? 27.915 6.596 -6.618 1.00 45.75 106 MET A N 1
ATOM 782 C CA . MET A 1 106 ? 27.671 5.486 -5.699 1.00 45.75 106 MET A CA 1
ATOM 783 C C . MET A 1 106 ? 27.537 4.198 -6.509 1.00 45.75 106 MET A C 1
ATOM 785 O O . MET A 1 106 ? 26.512 3.944 -7.137 1.00 45.75 106 MET A O 1
ATOM 789 N N . SER A 1 107 ? 28.596 3.393 -6.511 1.00 45.12 107 SER A N 1
ATOM 790 C CA . SER A 1 107 ? 28.600 2.086 -7.164 1.00 45.12 107 SER A CA 1
ATOM 791 C C . SER A 1 107 ? 28.186 1.012 -6.164 1.00 45.12 107 SER A C 1
ATOM 793 O O . SER A 1 107 ? 28.933 0.700 -5.239 1.00 45.12 107 SER A O 1
ATOM 795 N N . PHE A 1 108 ? 27.012 0.419 -6.368 1.00 49.84 108 PHE A N 1
ATOM 796 C CA . PHE A 1 108 ? 26.593 -0.782 -5.650 1.00 49.84 108 PHE A CA 1
ATOM 797 C C . PHE A 1 108 ? 26.963 -2.002 -6.485 1.00 49.84 108 PHE A C 1
ATOM 799 O O . PHE A 1 108 ? 26.421 -2.204 -7.571 1.00 49.84 108 PHE A O 1
ATOM 806 N N . GLN A 1 109 ? 27.890 -2.822 -5.990 1.00 44.44 109 GLN A N 1
ATOM 807 C CA . GLN A 1 109 ? 28.112 -4.148 -6.554 1.00 44.44 109 GLN A CA 1
ATOM 808 C C . GLN A 1 109 ? 27.116 -5.113 -5.916 1.00 44.44 109 GLN A C 1
ATOM 810 O O . GLN A 1 109 ? 27.271 -5.523 -4.772 1.00 44.44 109 GLN A O 1
ATOM 815 N N . MET A 1 110 ? 26.075 -5.462 -6.664 1.00 48.81 110 MET A N 1
ATOM 816 C CA . MET A 1 110 ? 25.200 -6.578 -6.319 1.00 48.81 110 MET A CA 1
ATOM 817 C C . MET A 1 110 ? 25.801 -7.828 -6.962 1.00 48.81 110 MET A C 1
ATOM 819 O O . MET A 1 110 ? 25.678 -8.030 -8.169 1.00 48.81 110 MET A O 1
ATOM 823 N N . SER A 1 111 ? 26.508 -8.647 -6.181 1.00 46.03 111 SER A N 1
ATOM 824 C CA . SER A 1 111 ? 26.833 -10.004 -6.615 1.00 46.03 111 SER A CA 1
ATOM 825 C C . SER A 1 111 ? 25.573 -10.854 -6.464 1.00 46.03 111 SER A C 1
ATOM 827 O O . SER A 1 111 ? 24.917 -10.847 -5.422 1.00 46.03 111 SER A O 1
ATOM 829 N N . ALA A 1 112 ? 25.192 -11.578 -7.517 1.00 46.41 112 ALA A N 1
ATOM 830 C CA . ALA A 1 112 ? 24.197 -12.625 -7.356 1.00 46.41 112 ALA A CA 1
ATOM 831 C C . ALA A 1 112 ? 24.775 -13.646 -6.369 1.00 46.41 112 ALA A C 1
ATOM 833 O O . ALA A 1 112 ? 25.827 -14.232 -6.632 1.00 46.41 112 ALA A O 1
ATOM 834 N N . ALA A 1 113 ? 24.120 -13.842 -5.223 1.00 43.09 113 ALA A N 1
ATOM 835 C CA . ALA A 1 113 ? 24.462 -14.953 -4.351 1.00 43.09 113 ALA A CA 1
ATOM 836 C C . ALA A 1 113 ? 24.358 -16.250 -5.171 1.00 43.09 113 ALA A C 1
ATOM 838 O O . ALA A 1 113 ? 23.381 -16.445 -5.905 1.00 43.09 113 ALA A O 1
ATOM 839 N N . ASN A 1 114 ? 25.376 -17.111 -5.082 1.00 40.66 114 ASN A N 1
ATOM 840 C CA . ASN A 1 114 ? 25.374 -18.415 -5.742 1.00 40.66 114 ASN A CA 1
ATOM 841 C C . ASN A 1 114 ? 24.053 -19.136 -5.415 1.00 40.66 114 ASN A C 1
ATOM 843 O O . ASN A 1 114 ? 23.773 -19.396 -4.248 1.00 40.66 114 ASN A O 1
ATOM 847 N N . GLY A 1 115 ? 23.234 -19.416 -6.435 1.00 44.84 115 GLY A N 1
ATOM 848 C CA . GLY A 1 115 ? 21.925 -20.067 -6.278 1.00 44.84 115 GLY A CA 1
ATOM 849 C C . GLY A 1 115 ? 20.697 -19.194 -6.563 1.00 44.84 115 GLY A C 1
ATOM 850 O O . GLY A 1 115 ? 19.579 -19.691 -6.462 1.00 44.84 115 GLY A O 1
ATOM 851 N N . CYS A 1 116 ? 20.856 -17.929 -6.972 1.00 42.91 116 CYS A N 1
ATOM 852 C CA . CYS A 1 116 ? 19.736 -17.113 -7.460 1.00 42.91 116 CYS A CA 1
ATOM 853 C C . CYS A 1 116 ? 19.346 -17.510 -8.901 1.00 42.91 116 CYS A C 1
ATOM 855 O O . CYS A 1 116 ? 19.501 -16.743 -9.848 1.00 42.91 116 CYS A O 1
ATOM 857 N N . THR A 1 117 ? 18.902 -18.753 -9.092 1.00 45.06 117 THR A N 1
ATOM 858 C CA . THR A 1 117 ? 18.436 -19.260 -10.386 1.00 45.06 117 THR A CA 1
ATOM 859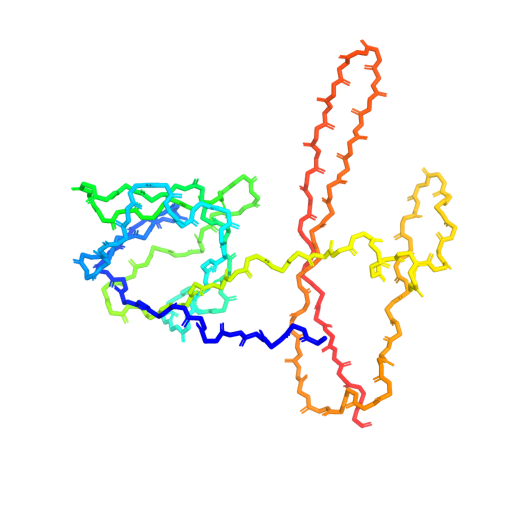 C C . THR A 1 117 ? 16.917 -19.140 -10.498 1.00 45.06 117 THR A C 1
ATOM 861 O O . THR A 1 117 ? 16.177 -19.769 -9.746 1.00 45.06 117 THR A O 1
ATOM 864 N N . ALA A 1 118 ? 16.495 -18.373 -11.507 1.00 41.59 118 ALA A N 1
ATOM 865 C CA . ALA A 1 118 ? 15.254 -18.544 -12.267 1.00 41.59 118 ALA A CA 1
ATOM 866 C C . ALA A 1 118 ? 13.917 -17.993 -11.722 1.00 41.59 118 ALA A C 1
ATOM 868 O O . ALA A 1 118 ? 12.881 -18.630 -11.891 1.00 41.59 118 ALA A O 1
ATOM 869 N N . SER A 1 119 ? 13.874 -16.758 -11.210 1.00 46.56 119 SER A N 1
ATOM 870 C CA . SER A 1 119 ? 12.636 -15.963 -11.328 1.00 46.56 119 SER A CA 1
ATOM 871 C C . SER A 1 119 ? 12.938 -14.462 -11.370 1.00 46.56 119 SER A C 1
ATOM 873 O O . SER A 1 119 ? 13.795 -14.018 -10.599 1.00 46.56 119 SER A O 1
ATOM 875 N N . PRO A 1 120 ? 12.307 -13.666 -12.259 1.00 50.16 120 PRO A N 1
ATOM 876 C CA . PRO A 1 120 ? 12.489 -12.220 -12.263 1.00 50.16 120 PRO A CA 1
ATOM 877 C C . PRO A 1 120 ? 12.053 -11.654 -10.910 1.00 50.16 120 PRO A C 1
ATOM 879 O O . PRO A 1 120 ? 10.883 -11.714 -10.542 1.00 50.16 120 PRO A O 1
ATOM 882 N N . ARG A 1 121 ? 13.008 -11.103 -10.162 1.00 45.16 121 ARG A N 1
ATOM 883 C CA . ARG A 1 121 ? 12.742 -10.385 -8.915 1.00 45.16 121 ARG A CA 1
ATOM 884 C C . ARG A 1 121 ? 12.908 -8.896 -9.171 1.00 45.16 121 ARG A C 1
ATOM 886 O O . ARG A 1 121 ? 13.889 -8.468 -9.781 1.00 45.16 121 ARG A O 1
ATOM 893 N N . THR A 1 122 ? 11.945 -8.111 -8.706 1.00 43.22 122 THR A N 1
ATOM 894 C CA . THR A 1 122 ? 12.078 -6.654 -8.671 1.00 43.22 122 THR A CA 1
ATOM 895 C C . THR A 1 122 ? 12.792 -6.293 -7.381 1.00 43.22 122 THR A C 1
ATOM 897 O O . THR A 1 122 ? 12.315 -6.628 -6.301 1.00 43.22 122 THR A O 1
ATOM 900 N N . ILE A 1 123 ? 13.936 -5.622 -7.494 1.00 49.03 123 ILE A N 1
ATOM 901 C CA . ILE A 1 123 ? 14.612 -5.030 -6.343 1.00 49.03 123 ILE A CA 1
ATOM 902 C C . ILE A 1 123 ? 14.337 -3.532 -6.409 1.00 49.03 123 ILE A C 1
ATOM 904 O O . ILE A 1 123 ? 14.696 -2.864 -7.381 1.00 49.03 123 ILE A O 1
ATOM 908 N N . ILE A 1 124 ? 13.664 -3.019 -5.384 1.00 49.00 124 ILE A N 1
ATOM 909 C CA . ILE A 1 124 ? 13.468 -1.584 -5.197 1.00 49.00 124 ILE A CA 1
ATOM 910 C C . ILE A 1 124 ? 14.615 -1.107 -4.316 1.00 49.00 124 ILE A C 1
ATOM 912 O O . ILE A 1 124 ? 14.735 -1.530 -3.166 1.00 49.00 124 ILE A O 1
ATOM 916 N N . VAL A 1 125 ? 15.475 -0.250 -4.864 1.00 53.91 125 VAL A N 1
ATOM 917 C CA . VAL A 1 125 ? 16.543 0.384 -4.090 1.00 53.91 125 VAL A CA 1
ATOM 918 C C . VAL A 1 125 ? 16.142 1.828 -3.829 1.00 53.91 125 VAL A C 1
ATOM 920 O O . VAL A 1 125 ? 15.952 2.611 -4.762 1.00 53.91 125 VAL A O 1
ATOM 923 N N . LEU A 1 126 ? 15.991 2.162 -2.549 1.00 48.41 126 LEU A N 1
ATOM 924 C CA . LEU A 1 126 ? 15.740 3.523 -2.095 1.00 48.41 126 LEU A CA 1
ATOM 925 C C . LEU A 1 126 ? 17.065 4.148 -1.673 1.00 48.41 126 LEU A C 1
ATOM 927 O O . LEU A 1 126 ? 17.683 3.704 -0.703 1.00 48.41 126 LEU A O 1
ATOM 931 N N . PHE A 1 127 ? 17.491 5.189 -2.381 1.00 50.59 127 PHE A N 1
ATOM 932 C CA . PHE A 1 127 ? 18.624 6.000 -1.953 1.00 50.59 127 PHE A CA 1
ATOM 933 C C . PHE A 1 127 ? 18.113 7.245 -1.247 1.00 50.59 127 PHE A C 1
ATOM 935 O O . PHE A 1 127 ? 17.331 8.006 -1.814 1.00 50.59 127 PHE A O 1
ATOM 942 N N . LYS A 1 128 ? 18.592 7.460 -0.020 1.00 47.88 128 LYS A N 1
ATOM 943 C CA . LYS A 1 128 ? 18.475 8.741 0.673 1.00 47.88 128 LYS A CA 1
ATOM 944 C C . LYS A 1 128 ? 19.804 9.462 0.534 1.00 47.88 128 LYS A C 1
ATOM 946 O O . LYS A 1 128 ? 20.813 8.976 1.043 1.00 47.88 128 LYS A O 1
ATOM 951 N N . CYS A 1 129 ? 19.813 10.588 -0.169 1.00 42.94 129 CYS A N 1
ATOM 952 C CA . CYS A 1 129 ? 20.970 11.468 -0.196 1.00 42.94 129 CYS A CA 1
ATOM 953 C C . CYS A 1 129 ? 20.696 12.661 0.716 1.00 42.94 129 CYS A C 1
ATOM 955 O O . CYS A 1 129 ? 19.693 13.360 0.554 1.00 42.94 129 CYS A O 1
ATOM 957 N N . THR A 1 130 ? 21.595 12.881 1.670 1.00 45.59 130 THR A N 1
ATOM 958 C CA . THR A 1 130 ? 21.555 14.042 2.556 1.00 45.59 130 THR A CA 1
ATOM 959 C C . THR A 1 130 ? 22.614 15.025 2.091 1.00 45.59 130 THR A C 1
ATOM 961 O O . THR A 1 130 ? 23.809 14.748 2.200 1.00 45.59 130 THR A O 1
ATOM 964 N N . TYR A 1 131 ? 22.186 16.175 1.579 1.00 43.62 131 TYR A N 1
ATOM 965 C CA . TYR A 1 131 ? 23.087 17.282 1.287 1.00 43.62 131 TYR A CA 1
ATOM 966 C C . TYR A 1 131 ? 23.112 18.244 2.475 1.00 43.62 131 TYR A C 1
ATOM 968 O O . TYR A 1 131 ? 22.065 18.674 2.957 1.00 43.62 131 TYR A O 1
ATOM 976 N N . SER A 1 132 ? 24.314 18.579 2.946 1.00 40.22 132 SER A N 1
ATOM 977 C CA . SER A 1 132 ? 24.534 19.547 4.019 1.00 40.22 132 SER A CA 1
ATOM 978 C C . SER A 1 132 ? 25.462 20.649 3.524 1.00 40.22 132 SER A C 1
ATOM 980 O O . SER A 1 132 ? 26.638 20.406 3.252 1.00 40.22 132 SER A O 1
ATOM 982 N N . ALA A 1 133 ? 24.939 21.869 3.421 1.00 41.81 133 ALA A N 1
ATOM 983 C CA . ALA A 1 133 ? 25.745 23.062 3.193 1.00 41.81 133 ALA A CA 1
ATOM 984 C C . ALA A 1 133 ? 25.186 24.233 4.002 1.00 41.81 133 ALA A C 1
ATOM 986 O O . ALA A 1 133 ? 23.989 24.507 3.980 1.00 41.81 133 ALA A O 1
ATOM 987 N N . GLY A 1 134 ? 26.056 24.921 4.747 1.00 47.84 134 GLY A N 1
ATOM 988 C CA . GLY A 1 134 ? 25.683 26.137 5.478 1.00 47.84 134 GLY A CA 1
ATOM 989 C C . GLY A 1 134 ? 24.609 25.954 6.560 1.00 47.84 134 GLY A C 1
ATOM 990 O O . GLY A 1 134 ? 23.908 26.910 6.867 1.00 47.84 134 GLY A O 1
ATOM 991 N N . GLY A 1 135 ? 24.457 24.751 7.127 1.00 47.12 135 GLY A N 1
ATOM 992 C CA . GLY A 1 135 ? 23.442 24.461 8.151 1.00 47.12 135 GLY A CA 1
ATOM 993 C C . GLY A 1 135 ? 22.051 24.125 7.603 1.00 47.12 135 GLY A C 1
ATOM 994 O O . GLY A 1 135 ? 21.143 23.878 8.391 1.00 47.12 135 GLY A O 1
ATOM 995 N N . VAL A 1 136 ? 21.885 24.073 6.278 1.00 36.19 136 VAL A N 1
ATOM 996 C CA . VAL A 1 136 ? 20.670 23.568 5.630 1.00 36.19 136 VAL A CA 1
ATOM 997 C C . VAL A 1 136 ? 20.878 22.101 5.270 1.00 36.19 136 VAL A C 1
ATOM 999 O O . VAL A 1 136 ? 21.882 21.746 4.646 1.00 36.19 136 VAL A O 1
ATOM 1002 N N . THR A 1 137 ? 19.926 21.264 5.674 1.00 43.44 137 THR A N 1
ATOM 1003 C CA . THR A 1 137 ? 19.860 19.846 5.314 1.00 43.44 137 THR A CA 1
ATOM 1004 C C . THR A 1 137 ? 18.761 19.682 4.276 1.00 43.44 137 THR A C 1
ATOM 1006 O O . THR A 1 137 ? 17.590 19.846 4.607 1.00 43.44 137 THR A O 1
ATOM 1009 N N . ASP A 1 138 ? 19.130 19.378 3.034 1.00 42.97 138 ASP A N 1
ATOM 1010 C CA . ASP A 1 138 ? 18.171 18.995 1.995 1.00 42.97 138 ASP A CA 1
ATOM 1011 C C . ASP A 1 138 ? 18.245 17.476 1.820 1.00 42.97 138 ASP A C 1
ATOM 1013 O O . ASP A 1 138 ? 19.326 16.907 1.620 1.00 42.97 138 ASP A O 1
ATOM 1017 N N . ILE A 1 139 ? 17.102 16.810 1.966 1.00 47.97 139 ILE A N 1
ATOM 1018 C CA . ILE A 1 139 ? 16.983 15.361 1.824 1.00 47.97 139 ILE A CA 1
ATOM 1019 C C . ILE A 1 139 ? 16.287 15.114 0.495 1.00 47.97 139 ILE A C 1
ATOM 1021 O O . ILE A 1 139 ? 15.099 15.385 0.338 1.00 47.97 139 ILE A O 1
ATOM 1025 N N . LYS A 1 140 ? 17.035 14.576 -0.468 1.00 48.41 140 LYS A N 1
ATOM 1026 C CA . LYS A 1 140 ? 16.475 14.092 -1.730 1.00 48.41 140 LYS A CA 1
ATOM 1027 C C . LYS A 1 140 ? 16.491 12.577 -1.684 1.00 48.41 140 LYS A C 1
ATOM 1029 O O . LYS A 1 140 ? 17.550 11.954 -1.578 1.00 48.41 140 LYS A O 1
ATOM 1034 N N . SER A 1 141 ? 15.307 11.993 -1.747 1.00 44.94 141 SER A N 1
ATOM 1035 C CA . SER A 1 141 ? 15.133 10.555 -1.850 1.00 44.94 141 SER A CA 1
ATOM 1036 C C . SER A 1 141 ? 14.751 10.240 -3.298 1.00 44.94 141 SER A C 1
ATOM 1038 O O . SER A 1 141 ? 13.969 10.954 -3.920 1.00 44.94 141 SER A O 1
ATOM 1040 N N . VAL A 1 142 ? 15.401 9.242 -3.895 1.00 45.50 142 VAL A N 1
ATOM 1041 C CA . VAL A 1 142 ? 15.116 8.821 -5.275 1.00 45.50 142 VAL A CA 1
ATOM 1042 C C . VAL A 1 142 ? 14.982 7.307 -5.283 1.00 45.50 142 VAL A C 1
ATOM 1044 O O . VAL A 1 142 ? 15.905 6.590 -4.886 1.00 45.50 142 VAL A O 1
ATOM 1047 N N . ALA A 1 143 ? 13.828 6.821 -5.733 1.00 44.00 143 ALA A N 1
ATOM 1048 C CA . ALA A 1 143 ? 13.570 5.402 -5.916 1.00 44.00 143 ALA A CA 1
ATOM 1049 C C . ALA A 1 143 ? 13.921 5.000 -7.352 1.00 44.00 143 ALA A C 1
ATOM 1051 O O . ALA A 1 143 ? 13.418 5.581 -8.312 1.00 44.00 143 ALA A O 1
ATOM 1052 N N . TRP A 1 144 ? 14.782 3.994 -7.505 1.00 42.62 144 TRP A N 1
ATOM 1053 C CA . TRP A 1 144 ? 15.106 3.427 -8.814 1.00 42.62 144 TRP A CA 1
ATOM 1054 C C . TRP A 1 144 ? 14.558 2.005 -8.891 1.00 42.62 144 TRP A C 1
ATOM 1056 O O . TRP A 1 144 ? 14.884 1.150 -8.063 1.00 42.62 144 TRP A O 1
ATOM 1066 N N . LYS A 1 145 ? 13.734 1.737 -9.909 1.00 42.34 145 LYS A N 1
ATOM 1067 C CA . LYS A 1 145 ? 13.243 0.388 -10.203 1.00 42.34 145 LYS A CA 1
ATOM 1068 C C . LYS A 1 145 ? 14.298 -0.345 -11.023 1.00 42.34 145 LYS A C 1
ATOM 1070 O O . LYS A 1 145 ? 14.450 -0.088 -12.216 1.00 42.34 145 LYS A O 1
ATOM 1075 N N . VAL A 1 146 ? 15.030 -1.264 -10.396 1.00 47.00 146 VAL A N 1
ATOM 1076 C CA . VAL A 1 146 ? 16.007 -2.101 -11.101 1.00 47.00 146 VAL A CA 1
ATOM 1077 C C . VAL A 1 146 ? 15.357 -3.440 -11.428 1.00 47.00 146 VAL A C 1
ATOM 1079 O O . VAL A 1 146 ? 15.044 -4.240 -10.545 1.00 47.00 146 VAL A O 1
ATOM 1082 N N . LYS A 1 147 ? 15.143 -3.694 -12.722 1.00 45.34 147 LYS A N 1
ATOM 1083 C CA . LYS A 1 147 ? 14.705 -5.003 -13.212 1.00 45.34 147 LYS A CA 1
ATOM 1084 C C . LYS A 1 147 ? 15.932 -5.893 -13.387 1.00 45.34 147 LYS A C 1
ATOM 1086 O O . LYS A 1 147 ? 16.685 -5.723 -14.342 1.00 45.34 147 LYS A O 1
ATOM 1091 N N . VAL A 1 148 ? 16.119 -6.856 -12.489 1.00 48.22 148 VAL A N 1
ATOM 1092 C CA . VAL A 1 148 ? 17.141 -7.890 -12.675 1.00 48.22 148 VAL A CA 1
ATOM 1093 C C . VAL A 1 148 ? 16.581 -8.926 -13.644 1.00 48.22 148 VAL A C 1
ATOM 1095 O O . VAL A 1 148 ? 15.613 -9.623 -13.342 1.00 48.22 148 VAL A O 1
ATOM 1098 N N . THR A 1 149 ? 17.166 -8.995 -14.838 1.00 42.94 149 THR A N 1
ATOM 1099 C CA . THR A 1 149 ? 16.888 -10.072 -15.792 1.00 42.94 149 THR A 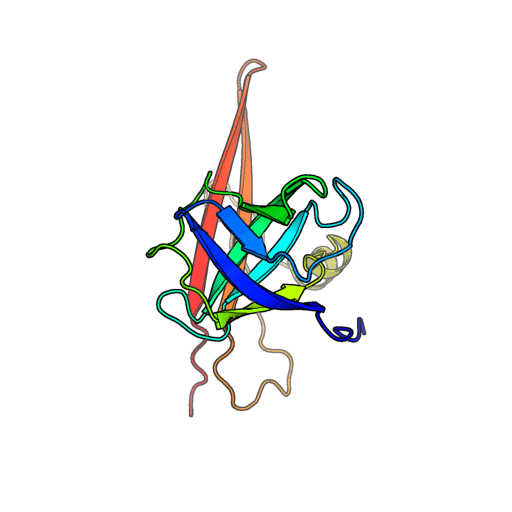CA 1
ATOM 1100 C C . THR A 1 149 ? 17.970 -11.129 -15.630 1.00 42.94 149 THR A C 1
ATOM 1102 O O . THR A 1 149 ? 19.158 -10.819 -15.675 1.00 42.94 149 THR A O 1
ATOM 1105 N N . GLY A 1 150 ? 17.565 -12.370 -15.359 1.00 43.28 150 GLY A N 1
ATOM 1106 C CA . GLY A 1 150 ? 18.493 -13.494 -15.419 1.00 43.28 150 GLY A CA 1
ATOM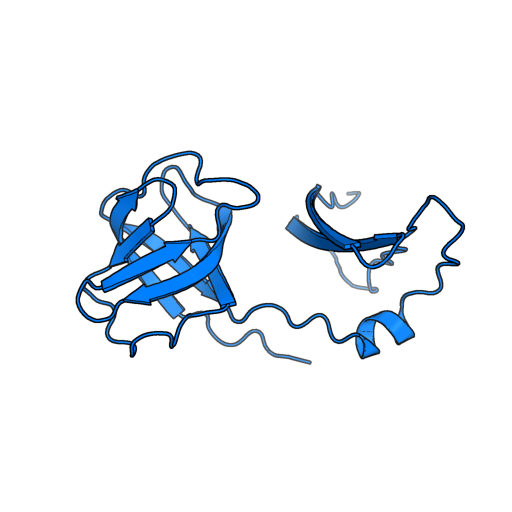 1107 C C . GLY A 1 150 ? 18.946 -13.690 -16.863 1.00 43.28 150 GLY A C 1
ATOM 1108 O O . GLY A 1 150 ? 18.129 -13.580 -17.779 1.00 43.28 150 GLY A O 1
ATOM 1109 N N . ASN A 1 151 ? 20.233 -13.961 -17.067 1.00 42.34 151 ASN A N 1
ATOM 1110 C CA . ASN A 1 151 ? 20.694 -14.520 -18.334 1.00 42.34 151 ASN A CA 1
ATOM 1111 C C . ASN A 1 151 ? 20.161 -15.969 -18.409 1.00 42.34 151 ASN A C 1
ATOM 1113 O O . ASN A 1 151 ? 20.235 -16.646 -17.377 1.00 42.34 151 ASN A O 1
ATOM 1117 N N . PRO A 1 152 ? 19.574 -16.419 -19.534 1.00 45.41 152 PRO A N 1
ATOM 1118 C CA . PRO A 1 152 ? 19.125 -17.803 -19.686 1.00 45.41 152 PRO A CA 1
ATOM 1119 C C . PRO A 1 152 ? 20.259 -18.818 -19.500 1.00 45.41 152 PRO A C 1
ATOM 1121 O O . PRO A 1 152 ? 21.430 -18.473 -19.790 1.00 45.41 152 PRO A O 1
#

Foldseek 3Di:
DPDQPDFDKFWFAWFFLFKTAGLVDQDDWFPQAQWKKAWCDDPQHGPIFGFHTQDNVRSMTGTPPVAHGGPGIRHGRGMMTIGGDPPPDVVVCVVQPPDDDDDPDDDHDDDDDPPPDDDWDWDWDKDWDWDDDPNDTDTDIHIDTDTDDDDD